Protein AF-A0A9N9FSX4-F1 (afdb_monomer_lite)

Foldseek 3Di:
DLVLAVVQLVVCVVVQKFQQADAPVQKDWDWDDDPPPDTGIHIHGDDSVVMDGQPDDDALDRGYQQLLAALVNLVSDDGHSVRNVSSSLQRVQCVQVVDHRVPPDDSDVVSSVVNNVPDGGDGDPPPPPVSVPPD

Structure (mmCIF, N/CA/C/O backbone):
data_AF-A0A9N9FSX4-F1
#
_entry.id   AF-A0A9N9FSX4-F1
#
loop_
_atom_site.group_PDB
_atom_site.id
_atom_site.type_symbol
_atom_site.label_atom_id
_atom_site.label_alt_id
_atom_site.label_comp_id
_atom_site.label_asym_id
_atom_site.label_entity_id
_atom_site.label_seq_id
_atom_site.pdbx_PDB_ins_code
_atom_site.Cartn_x
_atom_site.Cartn_y
_atom_site.Cartn_z
_atom_site.occupancy
_atom_site.B_iso_or_equiv
_atom_site.auth_seq_id
_atom_site.auth_comp_id
_atom_site.auth_asym_id
_atom_site.auth_atom_id
_atom_site.pdbx_PDB_model_num
ATOM 1 N N . MET A 1 1 ? 5.853 -1.992 -14.539 1.00 86.31 1 MET A N 1
ATOM 2 C CA . MET A 1 1 ? 5.960 -2.041 -13.062 1.00 86.31 1 MET A CA 1
ATOM 3 C C . MET A 1 1 ? 4.663 -1.668 -12.353 1.00 86.31 1 MET A C 1
ATOM 5 O O . MET A 1 1 ? 4.026 -2.571 -11.845 1.00 86.31 1 MET A O 1
ATOM 9 N N . LEU A 1 2 ? 4.197 -0.412 -12.318 1.00 91.69 2 LEU A N 1
ATOM 10 C CA . LEU A 1 2 ? 2.968 -0.105 -11.551 1.00 91.69 2 LEU A CA 1
ATOM 11 C C . LEU A 1 2 ? 1.714 -0.823 -12.073 1.00 91.69 2 LEU A C 1
ATOM 13 O O . LEU A 1 2 ? 0.904 -1.278 -11.276 1.00 91.69 2 LEU A O 1
ATOM 17 N N . VAL A 1 3 ? 1.619 -1.038 -13.390 1.00 92.12 3 VAL A N 1
ATOM 18 C CA . VAL A 1 3 ? 0.572 -1.876 -14.006 1.00 92.12 3 VAL A CA 1
ATOM 19 C C . VAL A 1 3 ? 0.626 -3.331 -13.521 1.00 92.12 3 VAL A C 1
ATOM 21 O O . VAL A 1 3 ? -0.410 -3.947 -13.294 1.00 92.12 3 VAL A O 1
ATOM 24 N N . SER A 1 4 ? 1.817 -3.907 -13.345 1.00 92.88 4 SER A N 1
ATOM 25 C CA . SER A 1 4 ? 1.942 -5.292 -12.879 1.00 92.88 4 SER A CA 1
ATOM 26 C C . SER A 1 4 ? 1.648 -5.404 -11.378 1.00 92.88 4 SER A C 1
ATOM 28 O O . SER A 1 4 ? 0.997 -6.357 -10.959 1.00 92.88 4 SER A O 1
ATOM 30 N N . VAL A 1 5 ? 2.022 -4.390 -10.583 1.00 94.94 5 VAL A N 1
ATOM 31 C CA . VAL A 1 5 ? 1.646 -4.289 -9.161 1.00 94.94 5 VAL A CA 1
ATOM 32 C C . VAL A 1 5 ? 0.128 -4.170 -9.003 1.00 94.94 5 VAL A C 1
ATOM 34 O O . VAL A 1 5 ? -0.454 -4.935 -8.238 1.00 94.94 5 VAL A O 1
ATOM 37 N N . SER A 1 6 ? -0.533 -3.280 -9.755 1.00 96.12 6 SER A N 1
ATOM 38 C CA . SER A 1 6 ? -1.994 -3.138 -9.689 1.00 96.12 6 SER A CA 1
ATOM 39 C C . SER A 1 6 ? -2.709 -4.410 -10.142 1.00 96.12 6 SER A C 1
ATOM 41 O O . SER A 1 6 ? -3.658 -4.841 -9.496 1.00 96.12 6 SER A O 1
ATOM 43 N N . THR A 1 7 ? -2.210 -5.071 -11.190 1.00 95.50 7 THR A N 1
ATOM 44 C CA . THR A 1 7 ? -2.745 -6.362 -11.653 1.00 95.50 7 THR A CA 1
ATOM 45 C C . THR A 1 7 ? -2.629 -7.441 -10.574 1.00 95.50 7 THR A C 1
ATOM 47 O O . THR A 1 7 ? -3.568 -8.206 -10.363 1.00 95.50 7 THR A O 1
ATOM 50 N N . ALA A 1 8 ? -1.497 -7.515 -9.868 1.00 95.06 8 ALA A N 1
ATOM 51 C CA . ALA A 1 8 ? -1.325 -8.454 -8.762 1.00 95.06 8 ALA A CA 1
ATOM 52 C C . ALA A 1 8 ? -2.274 -8.140 -7.592 1.00 95.06 8 ALA A C 1
ATOM 54 O O . ALA A 1 8 ? -2.884 -9.058 -7.044 1.00 95.06 8 ALA A O 1
ATOM 55 N N . LEU A 1 9 ? -2.455 -6.859 -7.255 1.00 97.06 9 LEU A N 1
ATOM 56 C CA . LEU A 1 9 ? -3.372 -6.435 -6.197 1.00 97.06 9 LEU A CA 1
ATOM 57 C C . LEU A 1 9 ? -4.838 -6.745 -6.536 1.00 97.06 9 LEU A C 1
ATOM 59 O O . LEU A 1 9 ? -5.557 -7.276 -5.694 1.00 97.06 9 LEU A O 1
ATOM 63 N N . ILE A 1 10 ? -5.253 -6.514 -7.788 1.00 97.50 10 ILE A N 1
ATOM 64 C CA . ILE A 1 10 ? -6.580 -6.902 -8.291 1.00 97.50 10 ILE A CA 1
ATOM 65 C C . ILE A 1 10 ? -6.813 -8.397 -8.070 1.00 97.50 10 ILE A C 1
ATOM 67 O O . ILE A 1 10 ? -7.844 -8.769 -7.523 1.00 97.50 10 ILE A O 1
ATOM 71 N N . ARG A 1 11 ? -5.841 -9.255 -8.406 1.00 96.81 11 ARG A N 1
ATOM 72 C CA . ARG A 1 11 ? -5.968 -10.710 -8.208 1.00 96.81 11 ARG A CA 1
ATOM 73 C C . ARG A 1 11 ? -6.153 -11.091 -6.738 1.00 96.81 11 ARG A C 1
ATOM 75 O O . ARG A 1 11 ? -6.953 -11.975 -6.440 1.00 96.81 11 ARG A O 1
ATOM 82 N N . ILE A 1 12 ? -5.442 -10.431 -5.820 1.00 96.88 12 ILE A N 1
ATOM 83 C CA . ILE A 1 12 ? -5.612 -10.636 -4.371 1.00 96.88 12 ILE A CA 1
ATOM 84 C C . ILE A 1 12 ? -7.037 -10.247 -3.952 1.00 96.88 12 ILE A C 1
ATOM 86 O O . ILE A 1 12 ? -7.727 -11.013 -3.278 1.00 96.88 12 ILE A O 1
ATOM 90 N N . HIS A 1 13 ? -7.513 -9.085 -4.401 1.00 97.31 13 HIS A N 1
ATOM 91 C CA . HIS A 1 13 ? -8.845 -8.583 -4.063 1.00 97.31 13 HIS A CA 1
ATOM 92 C C . HIS A 1 13 ? -9.971 -9.426 -4.675 1.00 97.31 13 HIS A C 1
ATOM 94 O O . HIS A 1 13 ? -10.985 -9.663 -4.013 1.00 97.31 13 HIS A O 1
ATOM 100 N N . GLU A 1 14 ? -9.812 -9.910 -5.906 1.00 97.25 14 GLU A N 1
ATOM 101 C CA . GLU A 1 14 ? -10.745 -10.825 -6.581 1.00 97.25 14 GLU A CA 1
ATOM 102 C C . GLU A 1 14 ? -10.816 -12.189 -5.889 1.00 97.25 14 GLU A C 1
ATOM 104 O O . GLU A 1 14 ? -11.892 -12.779 -5.812 1.00 97.25 14 GLU A O 1
ATOM 109 N N . ALA A 1 15 ? -9.713 -12.647 -5.289 1.00 96.31 15 ALA A N 1
ATOM 110 C CA . ALA A 1 15 ? -9.702 -13.819 -4.413 1.00 96.31 15 ALA A CA 1
ATOM 111 C C . ALA A 1 15 ? -10.405 -13.579 -3.059 1.00 96.31 15 ALA A C 1
ATOM 113 O O . ALA A 1 15 ? -10.438 -14.470 -2.213 1.00 96.31 15 ALA A O 1
ATOM 114 N N . GLY A 1 16 ? -10.970 -12.386 -2.837 1.00 95.56 16 GLY A N 1
ATOM 115 C CA . GLY A 1 16 ? -11.662 -12.020 -1.604 1.00 95.56 16 GLY A CA 1
ATOM 116 C C . GLY A 1 16 ? -10.726 -11.638 -0.459 1.00 95.56 16 GLY A C 1
ATOM 117 O O . GLY A 1 16 ? -11.194 -11.526 0.670 1.00 95.56 16 GLY A O 1
ATOM 118 N N . LEU A 1 17 ? -9.436 -11.424 -0.734 1.00 96.25 17 LEU A N 1
ATOM 119 C CA . LEU A 1 17 ? -8.418 -11.163 0.280 1.00 96.25 17 LEU A CA 1
ATOM 120 C C . LEU A 1 17 ? -8.049 -9.675 0.370 1.00 96.25 17 LEU A C 1
ATOM 122 O O . LEU A 1 17 ? -8.235 -8.912 -0.579 1.00 96.25 17 LEU A O 1
ATOM 126 N N . VAL A 1 18 ? -7.494 -9.288 1.518 1.00 95.75 18 VAL A N 1
ATOM 127 C CA . VAL A 1 18 ? -6.826 -8.000 1.777 1.00 95.75 18 VAL A CA 1
ATOM 128 C C . VAL A 1 18 ? -5.363 -8.286 2.100 1.00 95.75 18 VAL A C 1
ATOM 130 O O . VAL A 1 18 ? -5.104 -9.165 2.920 1.00 95.75 18 VAL A O 1
ATOM 133 N N . HIS A 1 19 ? -4.420 -7.566 1.487 1.00 96.75 19 HIS A N 1
ATOM 134 C CA . HIS A 1 19 ? -2.980 -7.803 1.623 1.00 96.75 19 HIS A CA 1
ATOM 135 C C . HIS A 1 19 ? -2.424 -7.364 2.981 1.00 96.75 19 HIS A C 1
ATOM 137 O O . HIS A 1 19 ? -1.672 -8.108 3.609 1.00 96.75 19 HIS A O 1
ATOM 143 N N . ARG A 1 20 ? -2.816 -6.170 3.451 1.00 95.06 20 ARG A N 1
ATOM 144 C CA . ARG A 1 20 ? -2.526 -5.606 4.789 1.00 95.06 20 ARG A CA 1
ATOM 145 C C . ARG A 1 20 ? -1.088 -5.182 5.077 1.00 95.06 20 ARG A C 1
ATOM 147 O O . ARG A 1 20 ? -0.868 -4.484 6.065 1.00 95.06 20 ARG A O 1
ATOM 154 N N . ASP A 1 21 ? -0.135 -5.562 4.234 1.00 96.50 21 ASP A N 1
ATOM 155 C CA . ASP A 1 21 ? 1.267 -5.131 4.331 1.00 96.50 21 ASP A CA 1
ATOM 156 C C . ASP A 1 21 ? 1.869 -4.811 2.955 1.00 96.50 21 ASP A C 1
ATOM 158 O O . ASP A 1 21 ? 2.926 -5.299 2.560 1.00 96.50 21 ASP A O 1
ATOM 162 N N . LEU A 1 22 ? 1.127 -4.060 2.138 1.00 97.50 22 LEU A N 1
ATOM 163 C CA . LEU A 1 22 ? 1.587 -3.692 0.803 1.00 97.50 22 LEU A CA 1
ATOM 164 C C . LEU A 1 22 ? 2.579 -2.520 0.896 1.00 97.50 22 LEU A C 1
ATOM 166 O O . LEU A 1 22 ? 2.202 -1.396 1.205 1.00 97.50 22 LEU A O 1
ATOM 170 N N . HIS A 1 23 ? 3.852 -2.774 0.604 1.00 96.12 23 HIS A N 1
ATOM 171 C CA . HIS A 1 23 ? 4.904 -1.756 0.529 1.00 96.12 23 HIS A CA 1
ATOM 172 C C . HIS A 1 23 ? 6.008 -2.209 -0.448 1.00 96.12 23 HIS A C 1
ATOM 174 O O . HIS A 1 23 ? 6.045 -3.385 -0.813 1.00 96.12 23 HIS A O 1
ATOM 180 N N . PRO A 1 24 ? 6.951 -1.337 -0.863 1.00 95.19 24 PRO A N 1
ATOM 181 C CA . PRO A 1 24 ? 7.973 -1.688 -1.855 1.00 95.19 24 PRO A CA 1
ATOM 182 C C . PRO A 1 24 ? 8.846 -2.901 -1.507 1.00 95.19 24 PRO A C 1
ATOM 184 O O . PRO A 1 24 ? 9.348 -3.563 -2.405 1.00 95.19 24 PRO A O 1
ATOM 187 N N . GLY A 1 25 ? 9.007 -3.220 -0.220 1.00 95.00 25 GLY A N 1
ATOM 188 C CA . GLY A 1 25 ? 9.766 -4.395 0.228 1.00 95.00 25 GLY A CA 1
ATOM 189 C C . GLY A 1 25 ? 9.066 -5.728 -0.056 1.00 95.00 25 GLY A C 1
ATOM 190 O O . GLY A 1 25 ? 9.741 -6.746 -0.139 1.00 95.00 25 GLY A O 1
ATOM 191 N N . ASN A 1 26 ? 7.751 -5.698 -0.285 1.00 97.06 26 ASN A N 1
ATOM 192 C CA . ASN A 1 26 ? 6.936 -6.851 -0.671 1.00 97.06 26 ASN A CA 1
ATOM 193 C C . ASN A 1 26 ? 6.638 -6.871 -2.185 1.00 97.06 26 ASN A C 1
ATOM 195 O O . ASN A 1 26 ? 5.770 -7.612 -2.650 1.00 97.06 26 ASN A O 1
ATOM 199 N N . ILE A 1 27 ? 7.361 -6.063 -2.973 1.00 95.88 27 ILE A N 1
ATOM 200 C CA . ILE A 1 27 ? 7.282 -6.040 -4.436 1.00 95.88 27 ILE A CA 1
ATOM 201 C C . ILE A 1 27 ? 8.556 -6.657 -5.011 1.00 95.88 27 ILE A C 1
ATOM 203 O O . ILE A 1 27 ? 9.652 -6.114 -4.884 1.00 95.88 27 ILE A O 1
ATOM 207 N N . PHE A 1 28 ? 8.400 -7.779 -5.704 1.00 94.56 28 PHE A N 1
ATOM 208 C CA . PHE A 1 28 ? 9.494 -8.512 -6.329 1.00 94.56 28 PHE A CA 1
ATOM 209 C C . PHE A 1 28 ? 9.575 -8.173 -7.810 1.00 94.56 28 PHE A C 1
ATOM 211 O O . PHE A 1 28 ? 8.587 -8.309 -8.531 1.00 94.56 28 PHE A O 1
ATOM 218 N N . ILE A 1 29 ? 10.753 -7.751 -8.268 1.00 92.75 29 ILE A N 1
ATOM 219 C CA . ILE A 1 29 ? 11.014 -7.416 -9.670 1.00 92.75 29 ILE A CA 1
ATOM 220 C C . ILE A 1 29 ? 11.699 -8.603 -10.343 1.00 92.75 29 ILE A C 1
ATOM 222 O O . ILE A 1 29 ? 12.664 -9.150 -9.812 1.00 92.75 29 ILE A O 1
ATOM 226 N N . TYR A 1 30 ? 11.225 -8.977 -11.526 1.00 90.44 30 TYR A N 1
ATOM 227 C CA . TYR A 1 30 ? 11.843 -10.010 -12.353 1.00 90.44 30 TYR A CA 1
ATOM 228 C C . TYR A 1 30 ? 11.854 -9.585 -13.819 1.00 90.44 30 TYR A C 1
ATOM 230 O O . TYR A 1 30 ? 11.053 -8.752 -14.246 1.00 90.44 30 TYR A O 1
ATOM 238 N N . TYR A 1 31 ? 12.799 -10.127 -14.583 1.00 89.56 31 TYR A N 1
ATOM 239 C CA . TYR A 1 31 ? 12.840 -9.940 -16.027 1.00 89.56 31 TYR A CA 1
ATOM 240 C C . TYR A 1 31 ? 12.022 -11.044 -16.686 1.00 89.56 31 TYR A C 1
ATOM 242 O O . TYR A 1 31 ? 12.249 -12.225 -16.422 1.00 89.56 31 TYR A O 1
ATOM 250 N N . GLU A 1 32 ? 11.067 -10.651 -17.517 1.00 85.12 32 GLU A N 1
ATOM 251 C CA . GLU A 1 32 ? 10.244 -11.572 -18.281 1.00 85.12 32 GLU A CA 1
ATOM 252 C C . GLU A 1 32 ? 10.700 -11.549 -19.740 1.00 85.12 32 GLU A C 1
ATOM 254 O O . GLU A 1 32 ? 10.715 -10.499 -20.391 1.00 85.12 32 GLU A O 1
ATOM 259 N N . ASP A 1 33 ? 11.107 -12.723 -20.216 1.00 81.75 33 ASP A N 1
ATOM 260 C CA . ASP A 1 33 ? 11.564 -12.967 -21.579 1.00 81.75 33 ASP A CA 1
ATOM 261 C C . ASP A 1 33 ? 10.618 -13.987 -22.225 1.00 81.75 33 ASP A C 1
ATOM 263 O O . ASP A 1 33 ? 10.817 -15.200 -22.128 1.00 81.75 33 ASP A O 1
ATOM 267 N N . HIS A 1 34 ? 9.505 -13.499 -22.777 1.00 73.81 34 HIS A N 1
ATOM 268 C CA . HIS A 1 34 ? 8.514 -14.334 -23.453 1.00 73.81 34 HIS A CA 1
ATOM 269 C C . HIS A 1 34 ? 8.772 -14.404 -24.965 1.00 73.81 34 HIS A C 1
ATOM 271 O O . HIS A 1 34 ? 9.257 -13.457 -25.569 1.00 73.81 34 HIS A O 1
ATOM 277 N N . GLU A 1 35 ? 8.364 -15.506 -25.611 1.00 65.88 35 GLU A N 1
ATOM 278 C CA . GLU A 1 35 ? 8.352 -15.619 -27.085 1.00 65.88 35 GLU A CA 1
ATOM 279 C C . GLU A 1 35 ? 7.352 -14.653 -27.753 1.00 65.88 35 GLU A C 1
ATOM 281 O O . GLU A 1 35 ? 7.441 -14.368 -28.946 1.00 65.88 35 GLU A O 1
ATOM 286 N N . THR A 1 36 ? 6.381 -14.136 -26.996 1.00 64.88 36 THR A N 1
ATOM 287 C CA . THR A 1 36 ? 5.553 -13.001 -27.418 1.00 64.88 36 THR A CA 1
ATOM 288 C C . THR A 1 36 ? 6.373 -11.717 -27.292 1.00 64.88 36 THR A C 1
ATOM 290 O O . THR A 1 36 ? 7.051 -11.584 -26.288 1.00 64.88 36 THR A O 1
ATOM 293 N N . ASN A 1 37 ? 6.252 -10.764 -28.230 1.00 61.19 37 ASN A N 1
ATOM 294 C CA . ASN A 1 37 ? 7.017 -9.495 -28.366 1.00 61.19 37 ASN A CA 1
ATOM 295 C C . ASN A 1 37 ? 7.105 -8.545 -27.133 1.00 61.19 37 A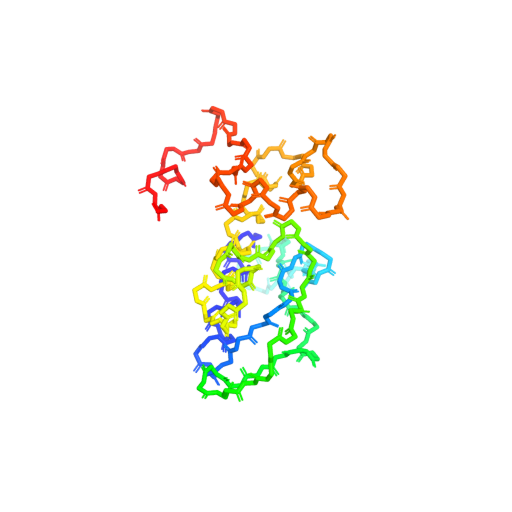SN A C 1
ATOM 297 O O . ASN A 1 37 ? 7.426 -7.365 -27.287 1.00 61.19 37 ASN A O 1
ATOM 301 N N . TYR A 1 38 ? 6.782 -8.990 -25.924 1.00 62.16 38 TYR A N 1
ATOM 302 C CA . TYR A 1 38 ? 6.914 -8.248 -24.685 1.00 62.16 38 TYR A CA 1
ATOM 303 C C . TYR A 1 38 ? 8.121 -8.770 -23.896 1.00 62.16 38 TYR A C 1
ATOM 305 O O . TYR A 1 38 ? 8.059 -9.827 -23.273 1.00 62.16 38 TYR A O 1
ATOM 313 N N . HIS A 1 39 ? 9.208 -8.000 -23.915 1.00 78.00 39 HIS A N 1
ATOM 314 C CA . HIS A 1 39 ? 10.408 -8.251 -23.118 1.00 78.00 39 HIS A CA 1
ATOM 315 C C . HIS A 1 39 ? 10.585 -7.089 -22.143 1.00 78.00 39 HIS A C 1
ATOM 317 O O . HIS A 1 39 ? 10.596 -5.926 -22.561 1.00 78.00 39 HIS A O 1
ATOM 323 N N . GLY A 1 40 ? 10.725 -7.366 -20.848 1.00 85.06 40 GLY A N 1
ATOM 324 C CA . GLY A 1 40 ? 10.933 -6.290 -19.883 1.00 85.06 40 GLY A CA 1
ATOM 325 C C . GLY A 1 40 ? 10.818 -6.686 -18.420 1.00 85.06 40 GLY A C 1
ATOM 326 O O . GLY A 1 40 ? 10.539 -7.828 -18.067 1.00 85.06 40 GLY A O 1
ATOM 327 N N . TYR A 1 41 ? 11.039 -5.698 -17.552 1.00 88.12 41 TYR A N 1
ATOM 328 C CA . TYR A 1 41 ? 10.895 -5.864 -16.109 1.00 88.12 41 TYR A CA 1
ATOM 329 C C . TYR A 1 41 ? 9.423 -5.852 -15.689 1.00 88.12 41 TYR A C 1
ATOM 331 O O . TYR A 1 41 ? 8.699 -4.871 -15.901 1.00 88.12 41 TYR A O 1
ATOM 339 N N . GLN A 1 42 ? 9.020 -6.926 -15.021 1.00 89.38 42 GLN A N 1
ATOM 340 C CA . GLN A 1 42 ? 7.734 -7.080 -14.359 1.00 89.38 42 GLN A CA 1
ATOM 341 C C . GLN A 1 42 ? 7.891 -6.995 -12.846 1.00 89.38 42 GLN A C 1
ATOM 343 O O . GLN A 1 42 ? 8.994 -7.078 -12.304 1.00 89.38 42 GLN A O 1
ATOM 348 N N . ALA A 1 43 ? 6.764 -6.824 -12.162 1.00 92.38 43 ALA A N 1
ATOM 349 C CA . ALA A 1 43 ? 6.702 -6.846 -10.711 1.00 92.38 43 ALA A CA 1
ATOM 350 C C . ALA A 1 43 ? 5.558 -7.737 -10.221 1.00 92.38 43 ALA A C 1
ATOM 352 O O . ALA A 1 43 ? 4.478 -7.733 -10.814 1.00 92.38 43 ALA A O 1
ATOM 353 N N . GLN A 1 44 ? 5.791 -8.445 -9.121 1.00 92.62 44 GLN A N 1
ATOM 354 C CA . GLN A 1 44 ? 4.809 -9.267 -8.424 1.00 92.62 44 GLN A CA 1
ATOM 355 C C . GLN A 1 44 ? 4.725 -8.852 -6.954 1.00 92.62 44 GLN A C 1
ATOM 357 O O . GLN A 1 44 ? 5.739 -8.560 -6.326 1.00 92.62 44 GLN A O 1
ATOM 362 N N . VAL A 1 45 ? 3.507 -8.836 -6.414 1.00 96.12 45 VAL A N 1
ATOM 363 C CA . VAL A 1 45 ? 3.261 -8.647 -4.979 1.00 96.12 45 VAL A CA 1
ATOM 364 C C . VAL A 1 45 ? 3.437 -9.994 -4.278 1.00 96.12 45 VAL A C 1
ATOM 366 O O . VAL A 1 45 ? 2.877 -10.998 -4.728 1.00 96.12 45 VAL A O 1
ATOM 369 N N . GLY A 1 46 ? 4.243 -10.026 -3.220 1.00 93.12 46 GLY A N 1
ATOM 370 C CA . GLY A 1 46 ? 4.464 -11.206 -2.384 1.00 93.12 46 GLY A CA 1
ATOM 371 C C . GLY A 1 46 ? 4.233 -10.916 -0.901 1.00 93.12 46 GLY A C 1
ATOM 372 O O . GLY A 1 46 ? 3.714 -9.869 -0.556 1.00 93.12 46 GLY A O 1
ATOM 373 N N . ASP A 1 47 ? 4.626 -11.862 -0.047 1.00 91.69 47 ASP A N 1
ATOM 374 C CA . ASP A 1 47 ? 4.310 -11.900 1.392 1.00 91.69 47 ASP A CA 1
ATOM 375 C C . ASP A 1 47 ? 2.805 -11.868 1.720 1.00 91.69 47 ASP A C 1
ATOM 377 O O . ASP A 1 47 ? 2.236 -10.912 2.240 1.00 91.69 47 ASP A O 1
ATOM 381 N N . LEU A 1 48 ? 2.151 -13.000 1.453 1.00 91.94 48 LEU A N 1
ATOM 382 C CA . LEU A 1 48 ? 0.734 -13.201 1.759 1.00 91.94 48 LEU A CA 1
ATOM 383 C C . LEU A 1 48 ? 0.494 -13.670 3.207 1.00 91.94 48 LEU A C 1
ATOM 385 O O . LEU A 1 48 ? -0.622 -14.063 3.541 1.00 91.94 48 LEU A O 1
ATOM 389 N N . GLY A 1 49 ? 1.515 -13.661 4.075 1.00 91.19 49 GLY A N 1
ATOM 390 C CA . GLY A 1 49 ? 1.418 -14.190 5.443 1.00 91.19 49 GLY A CA 1
ATOM 391 C C . GLY A 1 49 ? 0.445 -13.420 6.341 1.00 91.19 49 GLY A C 1
ATOM 392 O O . GLY A 1 49 ? -0.018 -13.945 7.354 1.00 91.19 49 GLY A O 1
ATOM 393 N N . LEU A 1 50 ? 0.118 -12.185 5.955 1.00 90.06 50 LEU A N 1
ATOM 394 C CA . LEU A 1 50 ? -0.831 -11.311 6.644 1.00 90.06 50 LEU A CA 1
ATOM 395 C C . LEU A 1 50 ? -2.173 -11.179 5.918 1.00 90.06 50 LEU A C 1
ATOM 397 O O . LEU A 1 50 ? -3.062 -10.492 6.432 1.00 90.06 50 LEU A O 1
ATOM 401 N N . CYS A 1 51 ? -2.334 -11.849 4.771 1.00 92.81 51 CYS A N 1
ATOM 402 C CA . CYS A 1 51 ? -3.567 -11.814 3.998 1.00 92.81 51 CYS A CA 1
ATOM 403 C C . CYS A 1 51 ? -4.726 -12.460 4.752 1.00 92.81 51 CYS A C 1
ATOM 405 O O . CYS A 1 51 ? -4.571 -13.515 5.368 1.00 92.81 51 CYS A O 1
ATOM 407 N N . ILE A 1 52 ? -5.904 -11.845 4.655 1.00 91.75 52 ILE A N 1
ATOM 408 C CA . ILE A 1 52 ? -7.137 -12.337 5.286 1.00 91.75 52 ILE A CA 1
ATOM 409 C C . ILE A 1 52 ? -8.334 -12.132 4.355 1.00 91.75 52 ILE A C 1
ATOM 411 O O . ILE A 1 52 ? -8.278 -11.233 3.510 1.00 91.75 52 ILE A O 1
ATOM 415 N N . PRO A 1 53 ? -9.427 -12.894 4.521 1.00 92.38 53 PRO A N 1
ATOM 416 C CA . PRO A 1 53 ? -10.713 -12.585 3.910 1.00 92.38 53 PRO A CA 1
ATOM 417 C C . PRO A 1 53 ? -11.181 -11.166 4.256 1.00 92.38 53 PRO A C 1
ATOM 419 O O . PRO A 1 53 ? -11.117 -10.732 5.406 1.00 92.38 53 PRO A O 1
ATOM 422 N N . ALA A 1 54 ? -11.678 -10.435 3.261 1.00 86.94 54 ALA A N 1
ATOM 423 C CA . ALA A 1 54 ? -12.104 -9.044 3.418 1.00 86.94 54 ALA A CA 1
ATOM 424 C C . ALA A 1 54 ? -13.297 -8.858 4.378 1.00 86.94 54 ALA A C 1
ATOM 426 O O . ALA A 1 54 ? -13.521 -7.758 4.877 1.00 86.94 54 ALA A O 1
ATOM 427 N N . ASP A 1 55 ? -14.061 -9.918 4.640 1.00 83.75 55 ASP A N 1
ATOM 428 C CA . ASP A 1 55 ? -15.192 -9.954 5.568 1.00 83.75 55 ASP A CA 1
ATOM 429 C C . ASP A 1 55 ? -14.814 -10.435 6.983 1.00 83.75 55 ASP A C 1
ATOM 431 O O . ASP A 1 55 ? -15.636 -10.362 7.904 1.00 83.75 55 ASP A O 1
ATOM 435 N N . GLU A 1 56 ? -13.570 -10.875 7.201 1.00 81.94 56 GLU A N 1
ATOM 436 C CA . GLU A 1 56 ? -13.118 -11.397 8.489 1.00 81.94 56 GLU A CA 1
ATOM 437 C C . GLU A 1 56 ? -12.854 -10.272 9.497 1.00 81.94 56 GLU A C 1
ATOM 439 O O . GLU A 1 56 ? -11.828 -9.595 9.456 1.00 81.94 56 GLU A O 1
ATOM 444 N N . LYS A 1 57 ? -13.767 -10.089 10.458 1.00 74.19 57 LYS A N 1
ATOM 445 C CA . LYS A 1 57 ?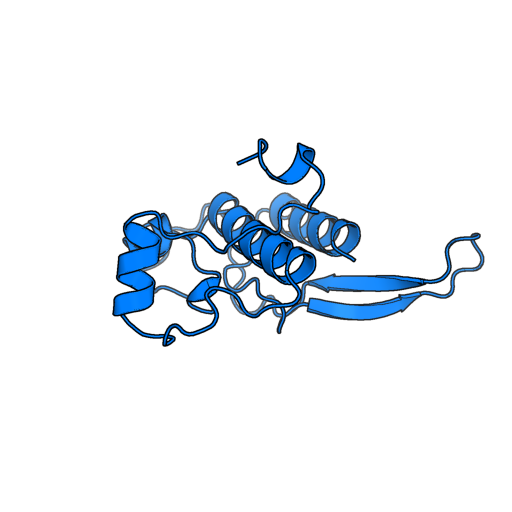 -13.606 -9.118 11.552 1.00 74.19 57 LYS A CA 1
ATOM 446 C C . LYS A 1 57 ? -12.522 -9.560 12.535 1.00 74.19 57 LYS A C 1
ATOM 448 O O . LYS A 1 57 ? -12.772 -10.372 13.425 1.00 74.19 57 LYS A O 1
ATOM 453 N N . LEU A 1 58 ? -11.339 -8.971 12.404 1.00 71.06 58 LEU A N 1
ATOM 454 C CA . LEU A 1 58 ? -10.212 -9.202 13.304 1.00 71.06 58 LEU A CA 1
ATOM 455 C C . LEU A 1 58 ? -10.130 -8.201 14.459 1.00 71.06 58 LEU A C 1
ATOM 457 O O . LEU A 1 58 ? -10.821 -7.183 14.501 1.00 71.06 58 LEU A O 1
ATOM 461 N N . SER A 1 59 ? -9.251 -8.520 15.413 1.00 66.19 59 SER A N 1
ATOM 462 C CA . SER A 1 59 ? -8.868 -7.617 16.498 1.00 66.19 59 SER A CA 1
ATOM 463 C C . SER A 1 59 ? -8.255 -6.321 15.958 1.00 66.19 59 SER A C 1
ATOM 465 O O . SER A 1 59 ? -7.731 -6.275 14.847 1.00 66.19 59 SER A O 1
ATOM 467 N N . SER A 1 60 ? -8.267 -5.267 16.775 1.00 69.88 60 SER A N 1
ATOM 468 C CA . SER A 1 60 ? -7.776 -3.918 16.448 1.00 69.88 60 SER A CA 1
ATOM 469 C C . SER A 1 60 ? -6.254 -3.817 16.258 1.00 69.88 60 SER A C 1
ATOM 471 O O . SER A 1 60 ? -5.679 -2.740 16.418 1.00 69.88 60 SER A O 1
ATOM 473 N N . LYS A 1 61 ? -5.563 -4.934 16.007 1.00 83.62 61 LYS A N 1
ATOM 474 C CA . LYS A 1 61 ? -4.124 -4.927 15.782 1.00 83.62 61 LYS A CA 1
ATOM 475 C C . LYS A 1 61 ? -3.849 -4.399 14.380 1.00 83.62 61 LYS A C 1
ATOM 477 O O . LYS A 1 61 ? -4.287 -4.978 13.389 1.00 83.62 61 LYS A O 1
ATOM 482 N N . ILE A 1 62 ? -3.089 -3.315 14.329 1.00 86.50 62 ILE A N 1
ATOM 483 C CA . ILE A 1 62 ? -2.606 -2.719 13.090 1.00 86.50 62 ILE A CA 1
ATOM 484 C C . ILE A 1 62 ? -1.408 -3.537 12.604 1.00 86.50 62 ILE A C 1
ATOM 486 O O . ILE A 1 62 ? -0.500 -3.852 13.377 1.00 86.50 62 ILE A O 1
ATOM 490 N N . TYR A 1 63 ? -1.439 -3.893 11.326 1.00 89.12 63 TYR A N 1
ATOM 491 C CA . TYR A 1 63 ? -0.331 -4.496 10.597 1.00 89.12 63 TYR A CA 1
ATOM 492 C C . TYR A 1 63 ? 0.036 -3.569 9.443 1.00 89.12 63 TYR A C 1
ATOM 494 O O . TYR A 1 63 ? -0.790 -2.758 9.019 1.00 89.12 63 TYR A O 1
ATOM 502 N N . GLY A 1 64 ? 1.260 -3.702 8.947 1.00 92.00 64 GLY A N 1
ATOM 503 C CA . GLY A 1 64 ? 1.747 -2.907 7.833 1.00 92.00 64 GLY A CA 1
ATOM 504 C C . GLY A 1 64 ? 2.926 -2.012 8.195 1.00 92.00 64 GLY A C 1
ATOM 505 O O . GLY A 1 64 ? 3.123 -1.627 9.351 1.00 92.00 64 GLY A O 1
ATOM 506 N N . ASN A 1 65 ? 3.699 -1.648 7.179 1.00 95.31 65 ASN A N 1
ATOM 507 C CA . ASN A 1 65 ? 4.728 -0.624 7.286 1.00 95.31 65 ASN A CA 1
ATOM 508 C C . ASN A 1 65 ? 4.095 0.781 7.334 1.00 95.31 65 ASN A C 1
ATOM 510 O O . ASN A 1 65 ? 3.462 1.200 6.368 1.00 95.31 65 ASN A O 1
ATOM 514 N N . LEU A 1 66 ? 4.264 1.501 8.451 1.00 96.38 66 LEU A N 1
ATOM 515 C CA . LEU A 1 66 ? 3.509 2.713 8.819 1.00 96.38 66 LEU A CA 1
ATOM 516 C C . LEU A 1 66 ? 3.300 3.762 7.697 1.00 96.38 66 LEU A C 1
ATOM 518 O O . LEU A 1 66 ? 2.159 4.195 7.554 1.00 96.38 66 LEU A O 1
ATOM 522 N N . PRO A 1 67 ? 4.288 4.140 6.858 1.00 96.94 67 PRO A N 1
ATOM 523 C CA . PRO A 1 67 ? 4.074 5.094 5.762 1.00 96.94 67 PRO A CA 1
ATOM 524 C C . PRO A 1 67 ? 3.013 4.650 4.744 1.00 96.94 67 PRO A C 1
ATOM 526 O O . PRO A 1 67 ? 2.453 5.471 4.029 1.00 96.94 67 PRO A O 1
ATOM 529 N N . TYR A 1 68 ? 2.749 3.348 4.663 1.00 97.69 68 TYR A N 1
ATOM 530 C CA . TYR A 1 68 ? 1.824 2.732 3.719 1.00 97.69 68 TYR A CA 1
ATOM 531 C C . TYR A 1 68 ? 0.508 2.314 4.389 1.00 97.69 68 TYR A C 1
ATOM 533 O O . TYR A 1 68 ? -0.378 1.801 3.711 1.00 97.69 68 TYR A O 1
ATOM 541 N N . VAL A 1 69 ? 0.356 2.515 5.703 1.00 97.38 69 VAL A N 1
ATOM 542 C CA . VAL A 1 69 ? -0.868 2.163 6.435 1.00 97.38 69 VAL A CA 1
ATOM 543 C C . VAL A 1 69 ? -1.895 3.282 6.288 1.00 97.38 69 VAL A C 1
ATOM 545 O O . VAL A 1 69 ? -1.617 4.440 6.594 1.00 97.38 69 VAL A O 1
ATOM 548 N N . ALA A 1 70 ? -3.101 2.922 5.852 1.00 97.00 70 ALA A N 1
ATOM 549 C CA . ALA A 1 70 ? -4.182 3.871 5.614 1.00 97.00 70 ALA A CA 1
ATOM 550 C C . ALA A 1 70 ? -4.627 4.612 6.894 1.00 97.00 70 ALA A C 1
ATOM 552 O O . ALA A 1 70 ? -4.634 4.018 7.980 1.00 97.00 70 ALA A O 1
ATOM 553 N N . PRO A 1 71 ? -5.032 5.894 6.801 1.00 97.19 71 PRO A N 1
ATOM 554 C CA . PRO A 1 71 ? -5.396 6.706 7.963 1.00 97.19 71 PRO A CA 1
ATOM 555 C C . PRO A 1 71 ? -6.545 6.091 8.767 1.00 97.19 71 PRO A C 1
ATOM 557 O O . PRO A 1 71 ? -6.518 6.096 9.995 1.00 97.19 71 PRO A O 1
ATOM 560 N N . GLU A 1 72 ? -7.533 5.495 8.103 1.00 95.62 72 GLU A N 1
ATOM 561 C CA . GLU A 1 72 ? -8.639 4.810 8.763 1.00 95.62 72 GLU A CA 1
ATOM 562 C C . GLU A 1 72 ? -8.166 3.609 9.597 1.00 95.62 72 GLU A C 1
ATOM 564 O O . GLU A 1 72 ? -8.697 3.363 10.682 1.00 95.62 72 GLU A O 1
ATOM 569 N N . VAL A 1 73 ? -7.128 2.906 9.138 1.00 95.06 73 VAL A N 1
ATOM 570 C CA . VAL A 1 73 ? -6.520 1.772 9.845 1.00 95.06 73 VAL A CA 1
ATOM 571 C C . VAL A 1 73 ? -5.725 2.263 11.052 1.00 95.06 73 VAL A C 1
ATOM 573 O O . VAL A 1 73 ? -5.846 1.694 12.136 1.00 95.06 73 VAL A O 1
ATOM 576 N N . LEU A 1 74 ? -4.975 3.361 10.910 1.00 95.75 74 LEU A N 1
ATOM 577 C CA . LEU A 1 74 ? -4.278 4.014 12.027 1.00 95.75 74 LEU A CA 1
ATOM 578 C C . LEU A 1 74 ? -5.246 4.519 13.107 1.00 95.75 74 LEU A C 1
ATOM 580 O O . LEU A 1 74 ? -4.911 4.532 14.290 1.00 95.75 74 LEU A O 1
ATOM 584 N N . GLN A 1 75 ? -6.474 4.860 12.715 1.00 93.50 75 GLN A N 1
ATOM 585 C CA . GLN A 1 75 ? -7.581 5.206 13.612 1.00 93.50 75 GLN A CA 1
ATOM 586 C C . GLN A 1 75 ? -8.292 3.982 14.219 1.00 93.50 75 GLN A C 1
ATOM 588 O O . GLN A 1 75 ? -9.299 4.131 14.914 1.00 93.50 75 GLN A O 1
ATOM 593 N N . GLY A 1 76 ? -7.789 2.770 13.975 1.00 91.19 76 GLY A N 1
ATOM 594 C CA . GLY A 1 76 ? -8.299 1.529 14.552 1.00 91.19 76 GLY A CA 1
ATOM 595 C C . GLY A 1 76 ? -9.476 0.908 13.800 1.00 91.19 76 GLY A C 1
ATOM 596 O O . GLY A 1 76 ? -10.098 -0.019 14.325 1.00 91.19 76 GLY A O 1
ATOM 597 N N . LYS A 1 77 ? -9.804 1.383 12.589 1.00 91.31 77 LYS A N 1
ATOM 598 C CA . LYS A 1 77 ? -10.740 0.666 11.714 1.00 91.31 77 LYS A CA 1
ATOM 599 C C . LYS A 1 77 ? -10.057 -0.562 11.114 1.00 91.31 77 LYS A C 1
ATOM 601 O O . LYS A 1 77 ? -8.835 -0.692 11.086 1.00 91.31 77 LYS A O 1
ATOM 606 N N . GLN A 1 78 ? -10.884 -1.488 10.654 1.00 90.44 78 GLN A N 1
ATOM 607 C CA . GLN A 1 78 ? -10.428 -2.719 10.031 1.00 90.44 78 GLN A CA 1
ATOM 608 C C . GLN A 1 78 ? -9.713 -2.430 8.705 1.00 90.44 78 GLN A C 1
ATOM 610 O O . GLN A 1 78 ? -10.122 -1.540 7.964 1.00 90.44 78 GLN A O 1
ATOM 615 N N . GLN A 1 79 ? -8.673 -3.208 8.403 1.00 92.56 79 GLN A N 1
ATOM 616 C CA . GLN A 1 79 ? -8.033 -3.185 7.089 1.00 92.56 79 GLN A CA 1
ATOM 617 C C . GLN A 1 79 ? -8.970 -3.795 6.046 1.00 92.56 79 GLN A C 1
ATOM 619 O O . GLN A 1 79 ? -9.483 -4.899 6.230 1.00 92.56 79 GLN A O 1
ATOM 624 N N . THR A 1 80 ? -9.180 -3.068 4.957 1.00 94.56 80 THR A N 1
ATOM 625 C CA . THR A 1 80 ? -10.057 -3.439 3.844 1.00 94.56 80 THR A CA 1
ATOM 626 C C . THR A 1 80 ? -9.305 -3.372 2.519 1.00 94.56 80 THR A C 1
ATOM 628 O O . THR A 1 80 ? -8.150 -2.944 2.459 1.00 94.56 80 THR A O 1
ATOM 631 N N . LYS A 1 81 ? -9.973 -3.747 1.427 1.00 96.81 81 LYS A N 1
ATOM 632 C CA . LYS A 1 81 ? -9.424 -3.588 0.077 1.00 96.81 81 LYS A CA 1
ATOM 633 C C . LYS A 1 81 ? -9.048 -2.132 -0.202 1.00 96.81 81 LYS A C 1
ATOM 635 O O . LYS A 1 81 ? -7.977 -1.880 -0.736 1.00 96.81 81 LYS A O 1
ATOM 640 N N . GLU A 1 82 ? -9.872 -1.181 0.234 1.00 96.88 82 GLU A N 1
ATOM 641 C CA . GLU A 1 82 ? -9.619 0.260 0.114 1.00 96.88 82 GLU A CA 1
ATOM 642 C C . GLU A 1 82 ? -8.349 0.680 0.864 1.00 96.88 82 GLU A C 1
ATOM 644 O O . GLU A 1 82 ? -7.583 1.497 0.358 1.00 96.88 82 GLU A O 1
ATOM 649 N N . SER A 1 83 ? -8.058 0.057 2.011 1.00 96.25 83 SER A N 1
ATOM 650 C CA . SER A 1 83 ? -6.809 0.329 2.727 1.00 96.25 83 SER A CA 1
ATOM 651 C C . SER A 1 83 ? -5.563 -0.159 1.971 1.00 96.25 83 SER A C 1
ATOM 653 O O . SER A 1 83 ? -4.534 0.509 2.020 1.00 96.25 83 SER A O 1
ATOM 655 N N . ASP A 1 84 ? -5.650 -1.250 1.194 1.00 97.56 84 ASP A N 1
ATOM 656 C CA . ASP A 1 84 ? -4.557 -1.636 0.287 1.00 97.56 84 ASP A CA 1
ATOM 657 C C . ASP A 1 84 ? -4.431 -0.657 -0.897 1.00 97.56 84 ASP A C 1
ATOM 659 O O . ASP A 1 84 ? -3.326 -0.423 -1.392 1.00 97.56 84 ASP A O 1
ATOM 663 N N . ILE A 1 85 ? -5.545 -0.072 -1.364 1.00 98.00 85 ILE A N 1
ATOM 664 C CA . ILE A 1 85 ? -5.524 0.960 -2.416 1.00 98.00 85 ILE A CA 1
ATOM 665 C C . ILE A 1 85 ? -4.791 2.210 -1.924 1.00 98.00 85 ILE A C 1
ATOM 667 O O . ILE A 1 85 ? -3.998 2.778 -2.675 1.00 98.00 85 ILE A O 1
ATOM 671 N N . TYR A 1 86 ? -4.976 2.598 -0.659 1.00 97.69 86 TYR A N 1
ATOM 672 C CA . TYR A 1 86 ? -4.170 3.654 -0.048 1.00 97.69 86 TYR A CA 1
ATOM 673 C C . TYR A 1 86 ? -2.674 3.319 -0.116 1.00 97.69 86 TYR A C 1
ATOM 675 O O . TYR A 1 86 ? -1.889 4.122 -0.622 1.00 97.69 86 TYR A O 1
ATOM 683 N N . SER A 1 87 ? -2.275 2.117 0.318 1.00 97.94 87 SER A N 1
ATOM 684 C CA . SER A 1 87 ? -0.877 1.672 0.258 1.00 97.94 87 SER A CA 1
ATOM 685 C C . SER A 1 87 ? -0.318 1.730 -1.167 1.00 97.94 87 SER A C 1
ATOM 687 O O . SER A 1 87 ? 0.804 2.195 -1.383 1.00 97.94 87 SER A O 1
ATOM 689 N N . PHE A 1 88 ? -1.113 1.309 -2.155 1.00 97.50 88 PHE A N 1
ATOM 690 C CA . PHE A 1 88 ? -0.755 1.400 -3.568 1.00 97.50 88 PHE A CA 1
ATOM 691 C C . PHE A 1 88 ? -0.567 2.853 -4.034 1.00 97.50 88 PHE A C 1
ATOM 693 O O . PHE A 1 88 ? 0.389 3.131 -4.755 1.00 97.50 88 PHE A O 1
ATOM 700 N N . GLY A 1 89 ? -1.399 3.791 -3.573 1.00 96.19 89 GLY A N 1
ATOM 701 C CA . GLY A 1 89 ? -1.232 5.224 -3.841 1.00 96.19 89 GLY A CA 1
ATOM 702 C C . GLY A 1 89 ? 0.088 5.787 -3.301 1.00 96.19 89 GLY A C 1
ATOM 703 O O . GLY A 1 89 ? 0.786 6.512 -4.010 1.00 96.19 89 GLY A O 1
ATOM 704 N N . ILE A 1 90 ? 0.493 5.387 -2.092 1.00 96.88 90 ILE A N 1
ATOM 705 C CA . ILE A 1 90 ? 1.801 5.767 -1.528 1.00 96.88 90 ILE A CA 1
ATOM 706 C C . ILE A 1 90 ? 2.956 5.151 -2.337 1.00 96.88 90 ILE A C 1
ATOM 708 O O . ILE A 1 90 ? 3.974 5.798 -2.581 1.00 96.88 90 ILE A O 1
ATOM 712 N N . ILE A 1 91 ? 2.810 3.913 -2.818 1.00 95.88 91 ILE A N 1
ATOM 713 C CA . ILE A 1 91 ? 3.793 3.308 -3.731 1.00 95.88 91 ILE A CA 1
ATOM 714 C C . ILE A 1 91 ? 3.885 4.123 -5.027 1.00 95.88 91 ILE A C 1
ATOM 716 O O . ILE A 1 91 ? 4.988 4.441 -5.467 1.00 95.88 91 ILE A O 1
ATOM 720 N N . MET A 1 92 ? 2.753 4.507 -5.624 1.00 94.50 92 MET A N 1
ATOM 721 C CA . MET A 1 92 ? 2.734 5.345 -6.826 1.00 94.50 92 MET A CA 1
ATOM 722 C C . MET A 1 92 ? 3.475 6.669 -6.612 1.00 94.50 92 MET A C 1
ATOM 724 O O . MET A 1 92 ? 4.260 7.047 -7.481 1.00 94.50 92 MET A O 1
ATOM 728 N N . SER A 1 93 ? 3.297 7.334 -5.463 1.00 92.56 93 SER A N 1
ATOM 729 C CA . SER A 1 93 ? 4.024 8.577 -5.171 1.00 92.56 93 SER A CA 1
ATOM 730 C C . SER A 1 93 ? 5.531 8.355 -5.050 1.00 92.56 93 SER A C 1
ATOM 732 O O . SER A 1 93 ? 6.292 9.139 -5.602 1.00 92.56 93 SER A O 1
ATOM 734 N N . VAL A 1 94 ? 5.972 7.263 -4.410 1.00 93.00 94 VAL A N 1
ATOM 735 C CA . VAL A 1 94 ? 7.401 6.896 -4.310 1.00 93.00 94 VAL A CA 1
ATOM 736 C C . VAL A 1 94 ? 8.017 6.667 -5.693 1.00 93.00 94 VAL A C 1
ATOM 738 O O . VAL A 1 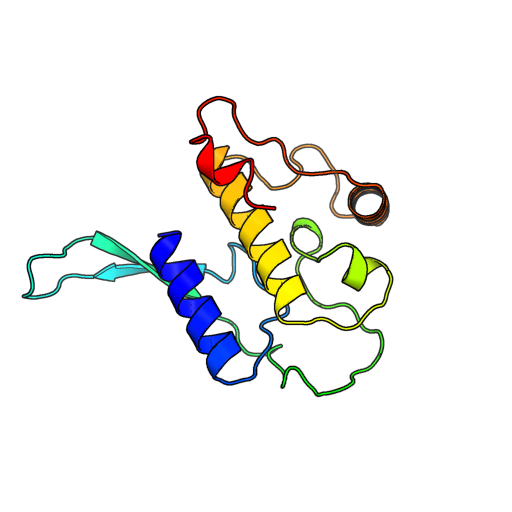94 ? 9.124 7.123 -5.969 1.00 93.00 94 VAL A O 1
ATOM 741 N N . PHE A 1 95 ? 7.298 5.987 -6.589 1.00 90.12 95 PHE A N 1
ATOM 742 C CA . PHE A 1 95 ? 7.752 5.789 -7.969 1.00 90.12 95 PHE A CA 1
ATOM 743 C C . PHE A 1 95 ? 7.795 7.095 -8.770 1.00 90.12 95 PHE A C 1
ATOM 745 O O . PHE A 1 95 ? 8.657 7.238 -9.634 1.00 90.12 95 PHE A O 1
ATOM 752 N N . ALA A 1 96 ? 6.874 8.024 -8.512 1.00 89.94 96 A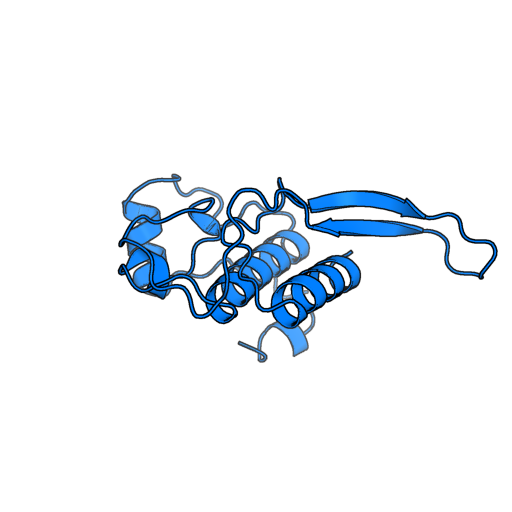LA A N 1
ATOM 753 C CA . ALA A 1 96 ? 6.833 9.310 -9.199 1.00 89.94 96 ALA A CA 1
ATOM 754 C C . ALA A 1 96 ? 7.964 10.243 -8.737 1.00 89.94 96 ALA A C 1
ATOM 756 O O . ALA A 1 96 ? 8.612 10.874 -9.569 1.00 89.94 96 ALA A O 1
ATOM 757 N N . SER A 1 97 ? 8.217 10.317 -7.427 1.00 89.38 97 SER A N 1
ATOM 758 C CA . SER A 1 97 ? 9.211 11.221 -6.834 1.00 89.38 97 SER A CA 1
ATOM 759 C C . SER A 1 97 ? 10.624 10.660 -6.782 1.00 89.38 97 SER A C 1
ATOM 761 O O . SER A 1 97 ? 11.567 11.434 -6.634 1.00 89.38 97 SER A O 1
ATOM 763 N N . TRP A 1 98 ? 10.781 9.337 -6.887 1.00 87.50 98 TRP A N 1
ATOM 764 C CA . TRP A 1 98 ? 12.028 8.631 -6.572 1.00 87.50 98 TRP A CA 1
ATOM 765 C C . TRP A 1 98 ? 12.528 8.876 -5.139 1.00 87.50 98 TRP A C 1
ATOM 767 O O . TRP A 1 98 ? 13.701 8.651 -4.842 1.00 87.50 98 TRP A O 1
ATOM 777 N N . GLN A 1 99 ? 11.637 9.307 -4.245 1.00 90.69 99 GLN A N 1
ATOM 778 C CA . GLN A 1 99 ? 11.916 9.591 -2.841 1.00 90.69 99 GLN A CA 1
ATOM 779 C C . GLN A 1 99 ? 11.184 8.605 -1.936 1.00 90.69 99 GLN A C 1
ATOM 781 O O . GLN A 1 99 ? 10.161 8.022 -2.304 1.00 90.69 99 GLN A O 1
ATOM 786 N N . ALA A 1 100 ? 11.701 8.425 -0.721 1.00 90.94 100 ALA A N 1
ATOM 787 C CA . ALA A 1 100 ? 11.005 7.644 0.291 1.00 90.94 100 ALA A CA 1
ATOM 788 C C . ALA A 1 100 ? 9.661 8.301 0.656 1.00 90.94 100 ALA A C 1
ATOM 790 O O . ALA A 1 100 ? 9.530 9.525 0.667 1.00 90.94 100 ALA A O 1
ATOM 791 N N . ALA A 1 101 ? 8.660 7.483 0.996 1.00 92.38 101 ALA A N 1
ATOM 792 C CA . ALA A 1 101 ? 7.386 7.992 1.491 1.00 92.38 101 ALA A CA 1
ATOM 793 C C . ALA A 1 101 ? 7.619 8.841 2.752 1.00 92.38 101 ALA A C 1
ATOM 795 O O . ALA A 1 101 ? 8.198 8.349 3.722 1.00 92.38 101 ALA A O 1
ATOM 796 N N . PHE A 1 102 ? 7.160 10.096 2.723 1.00 93.81 102 PHE A N 1
ATOM 797 C CA . PHE A 1 102 ? 7.347 11.075 3.801 1.00 93.81 102 PHE A CA 1
ATOM 798 C C . PHE A 1 102 ? 8.823 11.298 4.187 1.00 93.81 102 PHE A C 1
ATOM 800 O O . PHE A 1 102 ? 9.168 11.326 5.370 1.00 93.81 102 PHE A O 1
ATOM 807 N N . GLU A 1 103 ? 9.701 11.432 3.186 1.00 91.31 103 GLU A N 1
ATOM 808 C CA . GLU A 1 103 ? 11.130 11.692 3.381 1.00 91.31 103 GLU A CA 1
ATOM 809 C C . GLU A 1 103 ? 11.390 12.825 4.395 1.00 91.31 103 GLU A C 1
ATOM 811 O O . GLU A 1 103 ? 10.746 13.872 4.385 1.00 91.31 103 GLU A O 1
ATOM 816 N N . GLY A 1 104 ? 12.336 12.592 5.311 1.00 91.44 104 GLY A N 1
ATOM 817 C CA . GLY A 1 104 ? 12.678 13.528 6.385 1.00 91.44 104 GLY A CA 1
ATOM 818 C C . GLY A 1 104 ? 11.838 13.397 7.661 1.00 91.44 104 GLY A C 1
ATOM 819 O O . GLY A 1 104 ? 12.206 13.996 8.673 1.00 91.44 104 GLY A O 1
ATOM 820 N N . LEU A 1 105 ? 10.765 12.596 7.664 1.00 93.94 105 LEU A N 1
ATOM 821 C CA . LEU A 1 105 ? 10.009 12.266 8.875 1.00 93.94 105 LEU A CA 1
ATOM 822 C C . LEU A 1 105 ? 10.455 10.933 9.487 1.00 93.94 105 LEU A C 1
ATOM 824 O O . LEU A 1 105 ? 10.847 9.993 8.795 1.00 93.94 105 LEU A O 1
ATOM 828 N N . ASN A 1 106 ? 10.374 10.847 10.815 1.00 94.94 106 ASN A N 1
ATOM 829 C CA . ASN A 1 106 ? 10.639 9.608 11.539 1.00 94.94 106 ASN A CA 1
ATOM 830 C C . ASN A 1 106 ? 9.451 8.652 11.430 1.00 94.94 106 ASN A C 1
ATOM 832 O O . ASN A 1 106 ? 8.294 9.067 11.432 1.00 94.94 106 ASN A O 1
ATOM 836 N N . ASN A 1 107 ? 9.743 7.354 11.416 1.00 93.38 107 ASN A N 1
ATOM 837 C CA . ASN A 1 107 ? 8.725 6.311 11.381 1.00 93.38 107 ASN A CA 1
ATOM 838 C C . ASN A 1 107 ? 8.150 6.036 12.786 1.00 93.38 107 ASN A C 1
ATOM 840 O O . ASN A 1 107 ? 8.415 4.990 13.380 1.00 93.38 107 ASN A O 1
ATOM 844 N N . ASP A 1 108 ? 7.435 7.010 13.351 1.00 95.12 108 ASP A N 1
ATOM 845 C CA . ASP A 1 108 ? 6.946 7.001 14.734 1.00 95.12 108 ASP A CA 1
ATOM 846 C C . 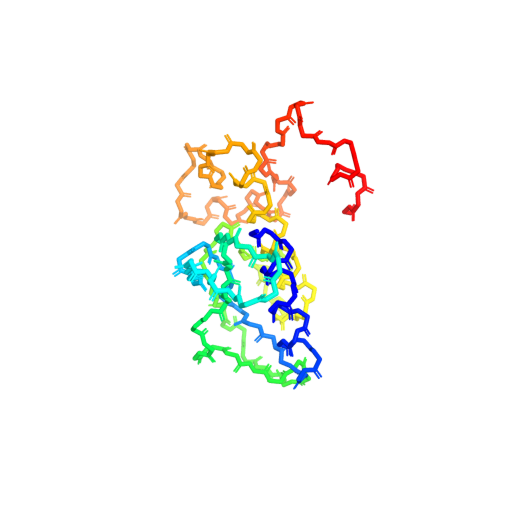ASP A 1 108 ? 5.474 7.452 14.868 1.00 95.12 108 ASP A C 1
ATOM 848 O O . ASP A 1 108 ? 4.742 7.616 13.890 1.00 95.12 108 ASP A O 1
ATOM 852 N N . CYS A 1 109 ? 4.999 7.633 16.104 1.00 94.31 109 CYS A N 1
ATOM 853 C CA . CYS A 1 109 ? 3.614 8.025 16.361 1.00 94.31 109 CYS A CA 1
ATOM 854 C C . CYS A 1 109 ? 3.249 9.427 15.839 1.00 94.31 109 CYS A C 1
ATOM 856 O O . CYS A 1 109 ? 2.064 9.680 15.614 1.00 94.31 109 CYS A O 1
ATOM 858 N N . TYR A 1 110 ? 4.219 10.320 15.611 1.00 96.69 110 TYR A N 1
ATOM 859 C CA . TYR A 1 110 ? 3.949 11.627 15.014 1.00 96.69 110 TYR A CA 1
ATOM 860 C C . TYR A 1 110 ? 3.637 11.492 13.528 1.00 96.69 110 TYR A C 1
ATOM 862 O O . TYR A 1 110 ? 2.695 12.123 13.056 1.00 96.69 110 TYR A O 1
ATOM 870 N N . LEU A 1 111 ? 4.342 10.615 12.806 1.00 96.88 111 LEU A N 1
ATOM 871 C CA . LEU A 1 111 ? 4.000 10.317 11.415 1.00 96.88 111 LEU A CA 1
ATOM 872 C C . LEU A 1 111 ? 2.578 9.754 11.301 1.00 96.88 111 LEU A C 1
ATOM 874 O O . LEU A 1 111 ? 1.802 10.220 10.468 1.00 96.88 111 LEU A O 1
ATOM 878 N N . ALA A 1 112 ? 2.205 8.822 12.184 1.00 96.56 112 ALA A N 1
ATOM 879 C CA . ALA A 1 112 ? 0.843 8.293 12.229 1.00 96.56 112 ALA A CA 1
ATOM 880 C C . ALA A 1 112 ? -0.199 9.405 12.456 1.00 96.56 112 ALA A C 1
ATOM 882 O O . ALA A 1 112 ? -1.225 9.445 11.773 1.00 96.56 112 ALA A O 1
ATOM 883 N N . TYR A 1 113 ? 0.080 10.332 13.381 1.00 97.12 113 TYR A N 1
ATOM 884 C CA . TYR A 1 113 ? -0.771 11.494 13.631 1.00 97.12 113 TYR A CA 1
ATOM 885 C C . TYR A 1 113 ? -0.909 12.372 12.383 1.00 97.12 113 TYR A C 1
ATOM 887 O O . TYR A 1 113 ? -2.030 12.683 11.991 1.00 97.12 113 TYR A O 1
ATOM 895 N N . TYR A 1 114 ? 0.199 12.712 11.723 1.00 97.25 114 TYR A N 1
ATOM 896 C CA . TYR A 1 114 ? 0.169 13.564 10.537 1.00 97.25 114 TYR A CA 1
ATOM 897 C C . TYR A 1 114 ? -0.591 12.927 9.372 1.00 97.25 114 TYR A C 1
ATOM 899 O O . TYR A 1 114 ? -1.389 13.606 8.730 1.00 97.25 114 TYR A O 1
ATOM 907 N N . ILE A 1 115 ? -0.413 11.623 9.132 1.00 97.19 115 ILE A N 1
ATOM 908 C CA . ILE A 1 115 ? -1.188 10.877 8.128 1.00 97.19 115 ILE A CA 1
ATOM 909 C C . ILE A 1 115 ? -2.694 10.975 8.426 1.00 97.19 115 ILE A C 1
ATOM 911 O O . ILE A 1 115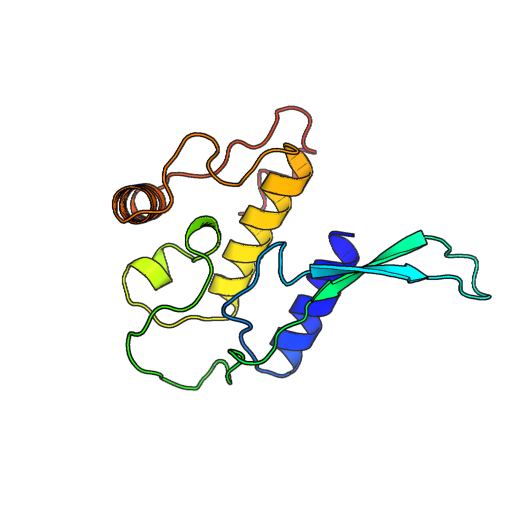 ? -3.492 11.237 7.521 1.00 97.19 115 ILE A O 1
ATOM 915 N N . CYS A 1 116 ? -3.079 10.823 9.698 1.00 96.81 116 CYS A N 1
ATOM 916 C CA . CYS A 1 116 ? -4.467 10.960 10.148 1.00 96.81 116 CYS A CA 1
ATOM 917 C C . CYS A 1 116 ? -5.020 12.389 10.019 1.00 96.81 116 CYS A C 1
ATOM 919 O O . CYS A 1 116 ? -6.238 12.551 9.981 1.00 96.81 116 CYS A O 1
ATOM 921 N N . THR A 1 117 ? -4.159 13.409 9.969 1.00 95.81 117 THR A N 1
ATOM 922 C CA . THR A 1 117 ? -4.522 14.822 9.763 1.00 95.81 117 THR A CA 1
ATOM 923 C C . THR A 1 117 ? -4.209 15.303 8.345 1.00 95.81 117 THR A C 1
ATOM 925 O O . THR A 1 117 ? -3.825 16.453 8.146 1.00 95.81 117 THR A O 1
ATOM 928 N N . ASP A 1 118 ? -4.355 14.413 7.366 1.00 93.75 118 ASP A N 1
ATOM 929 C CA . ASP A 1 118 ? -4.243 14.700 5.934 1.00 93.75 118 ASP A CA 1
ATOM 930 C C . ASP A 1 118 ? -2.853 15.063 5.391 1.00 93.75 118 ASP A C 1
ATOM 932 O O . ASP A 1 118 ? -2.736 15.583 4.281 1.00 93.75 118 ASP A O 1
ATOM 936 N N . LEU A 1 119 ? -1.773 14.685 6.083 1.00 94.56 119 LEU A N 1
ATOM 937 C CA . LEU A 1 119 ? -0.461 14.651 5.438 1.00 94.56 119 LEU A CA 1
ATOM 938 C C . LEU A 1 119 ? -0.478 13.622 4.298 1.00 94.56 119 LEU A C 1
ATOM 940 O O . LEU A 1 119 ? -0.908 12.475 4.468 1.00 94.56 119 LEU A O 1
ATOM 944 N N . ARG A 1 120 ? 0.002 14.034 3.126 1.00 92.00 120 ARG A N 1
ATOM 945 C CA . ARG A 1 120 ? 0.179 13.186 1.943 1.00 92.00 120 ARG A CA 1
ATOM 946 C C . ARG A 1 120 ? 1.605 13.353 1.411 1.00 92.00 120 ARG A C 1
ATOM 948 O O . ARG A 1 120 ? 2.177 14.426 1.604 1.00 92.00 120 ARG A O 1
ATOM 955 N N . PRO A 1 121 ? 2.191 12.323 0.780 1.00 87.88 121 PRO A N 1
ATOM 956 C CA . PRO A 1 121 ? 3.473 12.469 0.102 1.00 87.88 121 PRO A CA 1
ATOM 957 C C . PRO A 1 121 ? 3.385 13.533 -0.993 1.00 87.88 121 PRO A C 1
ATOM 959 O O . PRO A 1 121 ? 2.344 13.680 -1.637 1.00 87.88 121 PRO A O 1
ATOM 962 N N . GLU A 1 122 ? 4.480 14.249 -1.228 1.00 83.50 122 GLU A N 1
ATOM 963 C CA . GLU A 1 122 ? 4.553 15.175 -2.353 1.00 83.50 122 GLU A CA 1
ATOM 964 C C . GLU A 1 122 ? 4.527 14.401 -3.676 1.00 83.50 122 GLU A C 1
ATOM 966 O O . GLU A 1 122 ? 5.246 13.416 -3.862 1.00 83.50 122 GLU A O 1
ATOM 971 N N . ILE A 1 123 ? 3.689 14.856 -4.605 1.00 80.81 123 ILE A N 1
ATOM 972 C CA . ILE A 1 123 ? 3.647 14.352 -5.976 1.00 80.81 123 ILE A CA 1
ATOM 973 C C . ILE A 1 123 ? 4.392 15.375 -6.844 1.00 80.81 123 ILE A C 1
ATOM 975 O O . ILE A 1 123 ? 3.984 16.538 -6.870 1.00 80.81 123 ILE A O 1
ATOM 979 N N . PRO A 1 124 ? 5.472 14.992 -7.549 1.00 80.75 124 PRO A N 1
ATOM 980 C CA . PRO A 1 124 ? 6.215 15.924 -8.392 1.00 80.75 124 PRO A CA 1
ATOM 981 C C . PRO A 1 124 ? 5.329 16.555 -9.465 1.00 80.75 124 PRO A C 1
ATOM 983 O O . PRO A 1 124 ? 4.495 15.869 -10.056 1.00 80.75 124 PRO A O 1
ATOM 986 N N . ASN A 1 125 ? 5.580 17.823 -9.796 1.00 77.12 125 ASN A N 1
ATOM 987 C CA . ASN A 1 125 ? 4.838 18.561 -10.832 1.00 77.12 125 ASN A CA 1
ATOM 988 C C . ASN A 1 125 ? 4.919 17.920 -12.232 1.00 77.12 125 ASN A C 1
ATOM 990 O O . ASN A 1 125 ? 4.094 18.209 -13.090 1.00 77.12 125 ASN A O 1
ATOM 994 N N . GLU A 1 126 ? 5.919 17.070 -12.472 1.00 77.81 126 GLU A N 1
ATOM 995 C CA . GLU A 1 126 ? 6.107 16.331 -13.728 1.00 77.81 126 GLU A CA 1
ATOM 996 C C . GLU A 1 126 ? 5.266 15.042 -13.793 1.00 77.81 126 GLU A C 1
ATOM 998 O O . GLU A 1 126 ? 5.237 14.364 -14.823 1.00 77.81 126 GLU A O 1
ATOM 1003 N N . THR A 1 127 ? 4.571 14.692 -12.705 1.00 77.06 127 THR A N 1
ATOM 1004 C CA . THR A 1 127 ? 3.672 13.536 -12.666 1.00 77.06 127 THR A CA 1
ATOM 1005 C C . THR A 1 127 ? 2.474 13.801 -13.581 1.00 77.06 127 THR A C 1
ATOM 1007 O O . THR A 1 127 ? 1.862 14.865 -13.479 1.00 77.06 127 THR A O 1
ATOM 1010 N N . PRO A 1 128 ? 2.094 12.858 -14.466 1.00 77.62 128 PRO A N 1
ATOM 1011 C CA . PRO A 1 128 ? 0.954 13.051 -15.355 1.00 77.62 128 PRO A CA 1
ATOM 1012 C C . PRO A 1 128 ? -0.325 13.424 -14.589 1.00 77.62 128 PRO A C 1
ATOM 1014 O O . PRO A 1 128 ? -0.690 12.732 -13.639 1.00 77.62 128 PRO A O 1
ATOM 1017 N N . GLU A 1 129 ? -1.046 14.462 -15.035 1.00 70.56 129 GLU A N 1
ATOM 1018 C CA . GLU A 1 129 ? -2.225 15.016 -14.331 1.00 70.56 129 GLU A CA 1
ATOM 1019 C C . GLU A 1 129 ? -3.283 13.965 -13.959 1.00 70.56 129 GLU A C 1
ATOM 1021 O O . GLU A 1 129 ? -3.948 14.077 -12.929 1.00 70.56 129 GLU A O 1
ATOM 1026 N N . PHE A 1 130 ? -3.416 12.898 -14.754 1.00 72.94 130 PHE A N 1
ATOM 1027 C CA . PHE A 1 130 ? -4.380 11.829 -14.489 1.00 72.94 130 PHE A CA 1
ATOM 1028 C C . PHE A 1 130 ? -4.099 11.027 -13.202 1.00 72.94 130 PHE A C 1
ATOM 1030 O O . PHE A 1 130 ? -4.973 10.292 -12.755 1.00 72.94 130 PHE A O 1
ATOM 1037 N N . TRP A 1 131 ? -2.919 11.170 -12.589 1.00 60.94 131 TRP A N 1
ATOM 1038 C CA . TRP A 1 131 ? -2.580 10.565 -11.292 1.00 60.94 131 TRP A CA 1
ATOM 1039 C C . TRP A 1 131 ? -3.009 11.438 -10.111 1.00 60.94 131 TRP A C 1
ATOM 1041 O O . TRP A 1 131 ? -3.155 10.934 -9.004 1.00 60.94 131 TRP A O 1
ATOM 1051 N N . ILE A 1 132 ? -3.210 12.738 -10.341 1.00 59.75 132 ILE A N 1
ATOM 1052 C CA . ILE A 1 132 ? -3.403 13.752 -9.295 1.00 59.75 132 ILE A CA 1
ATOM 1053 C C . ILE A 1 132 ? -4.892 13.916 -8.947 1.00 59.75 132 ILE A C 1
ATOM 1055 O O . ILE A 1 132 ? -5.235 14.244 -7.817 1.00 59.75 132 ILE A O 1
ATOM 1059 N N . HIS A 1 133 ? -5.792 13.655 -9.900 1.00 55.75 133 HIS A N 1
ATOM 1060 C CA . HIS A 1 133 ? -7.240 13.862 -9.747 1.00 55.75 133 HIS A CA 1
ATOM 1061 C C . HIS A 1 133 ? -8.055 12.573 -9.512 1.00 55.75 133 HIS A C 1
ATOM 1063 O O . HIS A 1 133 ? -9.282 12.617 -9.548 1.00 55.75 133 HIS A O 1
ATOM 1069 N N . GLY A 1 134 ? -7.392 11.426 -9.318 1.00 49.16 134 GLY A N 1
ATOM 1070 C CA . GLY A 1 134 ? -8.030 10.105 -9.192 1.00 49.16 134 GLY A CA 1
ATOM 1071 C C . GLY A 1 134 ? -8.246 9.587 -7.762 1.00 49.16 134 GLY A C 1
ATOM 1072 O O . GLY A 1 134 ? -8.671 8.442 -7.621 1.00 49.16 134 GLY A O 1
ATOM 1073 N N . SER A 1 135 ? -7.925 10.378 -6.732 1.00 42.38 135 SER A N 1
ATOM 1074 C CA . SER A 1 135 ? -8.005 10.012 -5.304 1.00 42.38 135 SER A CA 1
ATOM 1075 C C . SER A 1 135 ? -9.211 10.611 -4.593 1.00 42.38 135 SER A C 1
ATOM 1077 O O . SER A 1 135 ? -9.372 11.848 -4.716 1.00 42.38 135 SER A O 1
#

Organism: NCBI:txid60492

pLDDT: mean 89.14, std 10.9, range [42.38, 98.0]

Radius of gyration: 15.6 Å; chains: 1; bounding box: 28×34×45 Å

InterPro domains:
  IPR000719 Protein kinase domain [PF00069] (3-107)
  IPR000719 Protein kinase domain [PS50011] (1-135)
  IPR011009 Protein kinase-like domain superfamily [SSF56112] (3-127)
  IPR052751 Plant MAP kinase kinase kinase [PTHR48011] (7-126)

Secondary structure (DSSP, 8-state):
-HHHHHHHHHHHHHTTEE-S--SGGGEEEEEEE-SSS-EEEEEEE--GGG-EETT----S---S-GGGS-HHHHTTPPP-HHHHHHHHHHHHHHHHHSS-TTTTS-SSHHHHHHHHTT--PPPPTTS-GGGTS--

Sequence (135 aa):
MLVSVSTALIRIHEAGLVHRDLHPGNIFIYYEDHETNYHGYQAQVGDLGLCIPADEKLSSKIYGNLPYVAPEVLQGKQQTKESDIYSFGIIMSVFASWQAAFEGLNNDCYLAYYICTDLRPEIPNETPEFWIHGS